Protein AF-A0A959QCX8-F1 (afdb_monomer_lite)

pLDDT: mean 92.65, std 5.76, range [51.69, 98.19]

Radius of gyration: 15.03 Å; chains: 1; bounding box: 39×32×36 Å

Sequence (136 aa):
MTSLATTAIELLLEAPFYAHLLGGLCRTFSAEKTKTMALAAGEGYFQLYLNPDFWEQGGEERKARLKHNLLHLVFRHPVEAGSFADRFLYDLAADLVVNQFLSEKERWPGAVTVEQFAGLGLQRGGSTHSYYEQLA

Secondary structure (DSSP, 8-state):
---HHHHH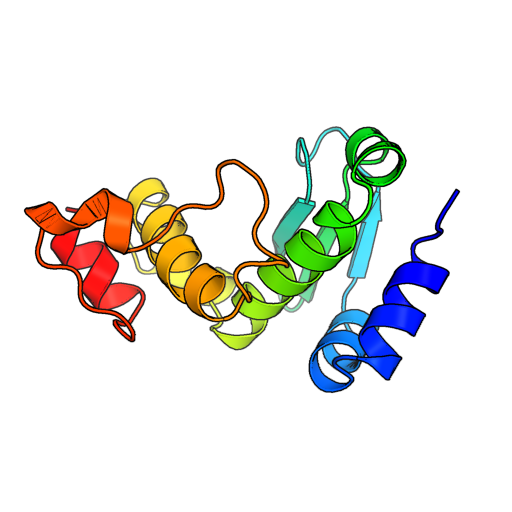HHHHHH-HHHHHHHHTSEEEE-TTT-SSEEEEE-SS-EEEEE-HHHHHH-TTHHHHHHHHHHHHHHTTHHHHGGG-S-HHHHHHHHHHHHHTTS-TTTPPTT---GGGGGGGTPPTT--HHHHHHHH-

Structure (mmCIF, N/CA/C/O backbone):
data_AF-A0A959QCX8-F1
#
_entry.id   AF-A0A959QCX8-F1
#
loop_
_atom_site.group_PDB
_atom_site.id
_atom_site.type_symbol
_atom_site.label_atom_id
_atom_site.label_alt_id
_atom_site.label_comp_id
_atom_site.label_asym_id
_atom_site.label_entity_id
_atom_site.label_seq_id
_atom_site.pdbx_PDB_ins_code
_atom_site.Cartn_x
_atom_site.Cartn_y
_atom_site.Cartn_z
_atom_site.occupancy
_atom_site.B_iso_or_equiv
_atom_site.auth_seq_id
_atom_site.auth_comp_id
_atom_site.auth_asym_id
_atom_site.auth_atom_id
_atom_site.pdbx_PDB_model_num
ATOM 1 N N . MET A 1 1 ? 18.185 8.056 -14.177 1.00 51.69 1 MET A N 1
ATOM 2 C CA . MET A 1 1 ? 16.875 7.389 -14.018 1.00 51.69 1 MET A CA 1
ATOM 3 C C . MET A 1 1 ? 17.070 6.176 -13.123 1.00 51.69 1 MET A C 1
ATOM 5 O O . MET A 1 1 ? 17.869 5.318 -13.476 1.00 51.69 1 MET A O 1
ATOM 9 N N . THR A 1 2 ? 16.409 6.121 -11.965 1.00 62.44 2 THR A N 1
ATOM 10 C CA . THR A 1 2 ? 16.444 4.944 -11.079 1.00 62.44 2 THR A CA 1
ATOM 11 C C . THR A 1 2 ? 15.541 3.859 -11.662 1.00 62.44 2 THR A C 1
ATOM 13 O O . THR A 1 2 ? 14.349 4.082 -11.876 1.00 62.44 2 THR A O 1
ATOM 16 N N . SER A 1 3 ? 16.121 2.706 -11.989 1.00 83.94 3 SER A N 1
ATOM 17 C CA . SER A 1 3 ? 15.383 1.579 -12.567 1.00 83.94 3 SER A CA 1
ATOM 18 C C . SER A 1 3 ? 14.601 0.818 -11.490 1.00 83.94 3 SER A C 1
ATOM 20 O O . SER A 1 3 ? 14.946 0.882 -10.311 1.00 83.94 3 SER A O 1
ATOM 22 N N . LEU A 1 4 ? 13.600 0.024 -11.891 1.00 86.38 4 LEU A N 1
ATOM 23 C CA . LEU A 1 4 ? 12.923 -0.910 -10.978 1.00 86.38 4 LEU A CA 1
ATOM 24 C C . LEU A 1 4 ? 13.904 -1.857 -10.274 1.00 86.38 4 LEU A C 1
ATOM 26 O O . LEU A 1 4 ? 13.730 -2.153 -9.095 1.00 86.38 4 LEU A O 1
ATOM 30 N N . ALA A 1 5 ? 14.955 -2.293 -10.971 1.00 87.75 5 ALA A N 1
ATOM 31 C CA . ALA A 1 5 ? 15.994 -3.133 -10.386 1.00 87.75 5 ALA A CA 1
ATOM 32 C C . ALA A 1 5 ? 16.766 -2.395 -9.282 1.00 87.75 5 ALA A C 1
ATOM 34 O O . ALA A 1 5 ? 16.995 -2.959 -8.218 1.00 87.75 5 ALA A O 1
ATOM 35 N N . THR A 1 6 ? 17.111 -1.124 -9.500 1.00 89.75 6 THR A N 1
ATOM 36 C CA . THR A 1 6 ? 17.809 -0.299 -8.504 1.00 89.75 6 THR A CA 1
ATOM 37 C C . THR A 1 6 ? 16.952 -0.106 -7.254 1.00 89.75 6 THR A C 1
ATOM 39 O O . THR A 1 6 ? 17.418 -0.396 -6.158 1.00 89.75 6 THR A O 1
ATOM 42 N N . THR A 1 7 ? 15.675 0.260 -7.410 1.00 89.81 7 THR A N 1
ATOM 43 C CA . THR A 1 7 ? 14.745 0.399 -6.275 1.00 89.81 7 THR A CA 1
ATOM 44 C C . THR A 1 7 ? 14.530 -0.925 -5.536 1.00 89.81 7 THR A C 1
ATOM 46 O O . THR A 1 7 ? 14.429 -0.941 -4.312 1.00 89.81 7 THR A O 1
ATOM 49 N N . ALA A 1 8 ? 14.489 -2.057 -6.248 1.00 90.31 8 ALA A N 1
ATOM 50 C CA . ALA A 1 8 ? 14.395 -3.372 -5.618 1.00 90.31 8 ALA A CA 1
ATOM 51 C C . ALA A 1 8 ? 15.655 -3.724 -4.808 1.00 90.31 8 ALA A C 1
ATOM 53 O O . ALA A 1 8 ? 15.537 -4.318 -3.739 1.00 90.31 8 ALA A O 1
ATOM 54 N N . ILE A 1 9 ? 16.844 -3.342 -5.286 1.00 92.06 9 ILE A N 1
ATOM 55 C CA . ILE A 1 9 ? 18.110 -3.521 -4.559 1.00 92.06 9 ILE A CA 1
ATOM 56 C C . ILE A 1 9 ? 18.152 -2.624 -3.317 1.00 92.06 9 ILE A C 1
ATOM 58 O O . ILE A 1 9 ? 18.504 -3.100 -2.244 1.00 92.06 9 ILE A O 1
ATOM 62 N N . GLU A 1 10 ? 17.752 -1.358 -3.426 1.00 92.00 10 GLU A N 1
ATOM 63 C CA . GLU A 1 10 ? 17.642 -0.452 -2.273 1.00 92.00 10 GLU A CA 1
ATOM 64 C C . GLU A 1 10 ? 16.699 -1.028 -1.210 1.00 92.00 10 GLU A C 1
ATOM 66 O O . GLU A 1 10 ? 17.061 -1.132 -0.039 1.00 92.00 10 GLU A O 1
ATOM 71 N N . LEU A 1 11 ? 15.520 -1.500 -1.632 1.00 91.62 11 LEU A N 1
ATOM 72 C CA . LEU A 1 11 ? 14.563 -2.150 -0.742 1.00 91.62 11 LEU A CA 1
ATOM 73 C C . LEU A 1 11 ? 15.133 -3.435 -0.124 1.00 91.62 11 LEU A C 1
ATOM 75 O O . LEU A 1 11 ? 14.835 -3.734 1.026 1.00 91.62 11 LEU A O 1
ATOM 79 N N . LEU A 1 12 ? 15.956 -4.193 -0.854 1.00 93.50 12 LEU A N 1
ATOM 80 C CA . LEU A 1 12 ? 16.616 -5.393 -0.332 1.00 93.50 12 LEU A CA 1
ATOM 81 C C . LEU A 1 12 ? 17.609 -5.058 0.782 1.00 93.50 12 LEU A C 1
ATOM 83 O O . LEU A 1 12 ? 17.674 -5.789 1.768 1.00 93.50 12 LEU A O 1
ATOM 87 N N . LEU A 1 13 ? 18.361 -3.969 0.633 1.00 93.81 13 LEU A N 1
ATOM 88 C CA . LEU A 1 13 ? 19.344 -3.531 1.623 1.00 93.81 13 LEU A CA 1
ATOM 89 C C . LEU A 1 13 ? 18.681 -2.952 2.877 1.00 93.81 13 LEU A C 1
ATOM 91 O O . LEU A 1 13 ? 19.130 -3.221 3.987 1.00 93.81 13 LEU A O 1
ATOM 95 N N . GLU A 1 14 ? 17.614 -2.171 2.709 1.00 91.69 14 GLU A N 1
ATOM 96 C CA . GLU A 1 14 ? 16.945 -1.479 3.817 1.00 91.69 14 GLU A CA 1
ATOM 97 C C . GLU A 1 14 ? 15.883 -2.343 4.508 1.00 91.69 14 GLU A C 1
ATOM 99 O O . GLU A 1 14 ? 15.679 -2.249 5.718 1.00 91.69 14 GLU A O 1
ATOM 104 N N . ALA A 1 15 ? 15.167 -3.165 3.741 1.00 90.56 15 ALA A N 1
ATOM 105 C CA . ALA A 1 15 ? 13.964 -3.850 4.189 1.00 90.56 15 ALA A CA 1
ATOM 106 C C . ALA A 1 15 ? 13.795 -5.218 3.477 1.00 90.56 15 ALA A C 1
ATOM 108 O O . ALA A 1 15 ? 12.828 -5.435 2.732 1.00 90.56 15 ALA A O 1
ATOM 109 N N . PRO A 1 16 ? 14.716 -6.176 3.717 1.00 94.19 16 PRO A N 1
ATOM 110 C CA . PRO A 1 16 ? 14.875 -7.403 2.924 1.00 94.19 16 PRO A CA 1
ATOM 111 C C . PRO A 1 16 ? 13.619 -8.275 2.846 1.00 94.19 16 PRO A C 1
ATOM 113 O O . PRO A 1 16 ? 13.374 -8.913 1.824 1.00 94.19 16 PRO A O 1
ATOM 116 N N . PHE A 1 17 ? 12.790 -8.271 3.893 1.00 94.88 17 PHE A N 1
ATOM 117 C CA . PHE A 1 17 ? 11.500 -8.963 3.897 1.00 94.88 17 PHE A CA 1
ATOM 118 C C . PHE A 1 17 ? 10.585 -8.500 2.750 1.00 94.88 17 PHE A C 1
ATOM 120 O O . PHE A 1 17 ? 10.028 -9.323 2.024 1.00 94.88 17 PHE A O 1
ATOM 127 N N . TYR A 1 18 ? 10.469 -7.188 2.528 1.00 94.62 18 TYR A N 1
ATOM 128 C CA . TYR A 1 18 ? 9.619 -6.650 1.465 1.00 94.62 18 TYR A CA 1
ATOM 129 C C . TYR A 1 18 ? 10.231 -6.883 0.084 1.00 94.62 18 TYR A C 1
ATOM 131 O O . TYR A 1 18 ? 9.512 -7.189 -0.864 1.00 94.62 18 TYR A O 1
ATOM 139 N N . ALA A 1 19 ? 11.557 -6.817 -0.041 1.00 93.50 19 ALA A N 1
ATOM 140 C CA . ALA A 1 19 ? 12.225 -7.167 -1.291 1.00 93.50 19 ALA A CA 1
ATOM 141 C C . ALA A 1 19 ? 12.038 -8.647 -1.661 1.00 93.50 19 ALA A C 1
ATOM 143 O O . ALA A 1 19 ? 11.848 -8.967 -2.835 1.00 93.50 19 ALA A O 1
ATOM 144 N N . HIS A 1 20 ? 12.028 -9.545 -0.672 1.00 93.50 20 HIS A N 1
ATOM 145 C CA . HIS A 1 20 ? 11.711 -10.954 -0.890 1.00 93.50 20 HIS A CA 1
ATOM 146 C C . HIS A 1 20 ? 10.280 -11.136 -1.420 1.00 93.50 20 HIS A C 1
ATOM 148 O O . HIS A 1 20 ? 10.092 -11.809 -2.434 1.00 93.50 20 HIS A O 1
ATOM 154 N N . LEU A 1 21 ? 9.290 -10.468 -0.812 1.00 93.50 21 LEU A N 1
ATOM 155 C CA . LEU A 1 21 ? 7.909 -10.458 -1.316 1.00 93.50 21 LEU A CA 1
ATOM 156 C C . LEU A 1 21 ? 7.827 -9.919 -2.749 1.00 93.50 21 LEU A C 1
ATOM 158 O O . LEU A 1 21 ? 7.179 -10.518 -3.604 1.00 93.50 21 LEU A O 1
ATOM 162 N N . LEU A 1 22 ? 8.531 -8.820 -3.033 1.00 94.56 22 LEU A N 1
ATOM 163 C CA . LEU A 1 22 ? 8.606 -8.230 -4.368 1.00 94.56 22 LEU A CA 1
ATOM 164 C C . LEU A 1 22 ? 9.168 -9.204 -5.412 1.00 94.56 22 LEU A C 1
ATOM 166 O O . LEU A 1 22 ? 8.718 -9.201 -6.559 1.00 94.56 22 LEU A O 1
ATOM 170 N N . GLY A 1 23 ? 10.138 -10.037 -5.028 1.00 92.12 23 GLY A N 1
ATOM 171 C CA . GLY A 1 23 ? 10.723 -11.064 -5.889 1.00 92.12 23 GLY A CA 1
ATOM 172 C C . GLY A 1 23 ? 9.711 -12.109 -6.365 1.00 92.12 23 GLY A C 1
ATOM 173 O O . GLY A 1 23 ? 9.813 -12.568 -7.501 1.00 92.12 23 GLY A O 1
ATOM 174 N N . GLY A 1 24 ? 8.715 -12.431 -5.535 1.00 89.94 24 GLY A N 1
ATOM 175 C CA . GLY A 1 24 ? 7.652 -13.393 -5.844 1.00 89.94 24 GLY A CA 1
ATOM 176 C C . GLY A 1 24 ? 6.454 -12.823 -6.611 1.00 89.94 24 GLY A C 1
ATOM 177 O O . GLY A 1 24 ? 5.548 -13.578 -6.952 1.00 89.94 24 GLY A O 1
ATOM 178 N N . LEU A 1 25 ? 6.419 -11.513 -6.883 1.00 92.88 25 LEU A N 1
ATOM 179 C CA . LEU A 1 25 ? 5.273 -10.852 -7.513 1.00 92.88 25 LEU A CA 1
ATOM 180 C C . LEU A 1 25 ? 5.439 -10.662 -9.020 1.00 92.88 25 LEU A C 1
ATOM 182 O O . LEU A 1 25 ? 6.461 -10.153 -9.506 1.00 92.88 25 LEU A O 1
ATOM 186 N N . CYS A 1 26 ? 4.364 -10.964 -9.751 1.00 91.81 26 CYS A N 1
ATOM 187 C CA . CYS A 1 26 ? 4.195 -10.524 -11.129 1.00 91.81 26 CYS A CA 1
ATOM 188 C C . CYS A 1 26 ? 4.085 -8.995 -11.165 1.00 91.81 26 CYS A C 1
ATOM 190 O O . CYS A 1 26 ? 3.384 -8.384 -10.354 1.00 91.81 26 CYS A O 1
ATOM 192 N N . ARG A 1 27 ? 4.818 -8.370 -12.091 1.00 93.38 27 ARG A N 1
ATOM 193 C CA . ARG A 1 27 ? 4.933 -6.912 -12.215 1.00 93.38 27 ARG A CA 1
ATOM 194 C C . ARG A 1 27 ? 4.796 -6.509 -13.670 1.00 93.38 27 ARG A C 1
ATOM 196 O O . ARG A 1 27 ? 5.447 -7.091 -14.533 1.00 93.38 27 ARG A O 1
ATOM 203 N N . THR A 1 28 ? 3.976 -5.500 -13.931 1.00 94.81 28 THR A N 1
ATOM 204 C CA . THR A 1 28 ? 3.715 -5.021 -15.290 1.00 94.81 28 THR A CA 1
ATOM 205 C C . THR A 1 28 ? 3.573 -3.513 -15.278 1.00 94.81 28 THR A C 1
ATOM 207 O O . THR A 1 28 ? 2.831 -2.956 -14.468 1.00 94.81 28 THR A O 1
ATOM 210 N N . PHE A 1 29 ? 4.276 -2.853 -16.195 1.00 95.19 29 PHE A N 1
ATOM 211 C CA . PHE A 1 29 ? 4.070 -1.435 -16.442 1.00 95.19 29 PHE A CA 1
ATOM 212 C C . PHE A 1 29 ? 2.799 -1.235 -17.266 1.00 95.19 29 PHE A C 1
ATOM 214 O O . PHE A 1 29 ? 2.645 -1.859 -18.313 1.00 95.19 29 PHE A O 1
ATOM 221 N N . SER A 1 30 ? 1.875 -0.405 -16.784 1.00 95.25 30 SER A N 1
ATOM 222 C CA . SER A 1 30 ? 0.613 -0.128 -17.471 1.00 95.25 30 SER A CA 1
ATOM 223 C C . SER A 1 30 ? -0.002 1.188 -17.001 1.00 95.25 30 SER A C 1
ATOM 225 O O . SER A 1 30 ? -0.494 1.278 -15.875 1.00 95.25 30 SER A O 1
ATOM 227 N N . ALA A 1 31 ? -0.044 2.186 -17.886 1.00 94.44 31 ALA A N 1
ATOM 228 C CA . ALA A 1 31 ? -0.692 3.470 -17.610 1.00 94.44 31 ALA A CA 1
ATOM 229 C C . ALA A 1 31 ? -2.227 3.363 -17.511 1.00 94.44 31 ALA A C 1
ATOM 231 O O . ALA A 1 31 ? -2.865 4.158 -16.829 1.00 94.44 31 ALA A O 1
ATOM 232 N N . GLU A 1 32 ? -2.825 2.347 -18.139 1.00 94.81 32 GLU A N 1
ATOM 233 C CA . GLU A 1 32 ? -4.282 2.156 -18.176 1.00 94.81 32 GLU A CA 1
ATOM 234 C C . GLU A 1 32 ? -4.865 1.603 -16.869 1.00 94.81 32 GLU A C 1
ATOM 236 O O . GLU A 1 32 ? -6.050 1.768 -16.592 1.00 94.81 32 GLU A O 1
ATOM 241 N N . LYS A 1 33 ? -4.053 0.904 -16.065 1.00 94.00 33 LYS A N 1
ATOM 242 C CA . LYS A 1 33 ? -4.538 0.161 -14.887 1.00 94.00 33 LYS A CA 1
ATOM 243 C C . LYS A 1 33 ? -4.517 0.988 -13.611 1.00 94.00 33 LYS A C 1
ATOM 245 O O . LYS A 1 33 ? -5.278 0.711 -12.693 1.00 94.00 33 LYS A O 1
ATOM 250 N N . THR A 1 34 ? -3.630 1.973 -13.533 1.00 94.25 34 THR A N 1
ATOM 251 C CA . THR A 1 34 ? -3.479 2.843 -12.368 1.00 94.25 34 THR A CA 1
ATOM 252 C C . THR A 1 34 ? -2.788 4.137 -12.771 1.00 94.25 34 THR A C 1
ATOM 254 O O . THR A 1 34 ? -2.008 4.168 -13.724 1.00 94.25 34 THR A O 1
ATOM 257 N N . LYS A 1 35 ? -3.045 5.209 -12.018 1.00 93.75 35 LYS A N 1
ATOM 258 C CA . LYS A 1 35 ? -2.317 6.479 -12.146 1.00 93.75 35 LYS A CA 1
ATOM 259 C C . LYS A 1 35 ? -0.971 6.458 -11.413 1.00 93.75 35 LYS A C 1
ATOM 261 O O . LYS A 1 35 ? -0.139 7.315 -11.674 1.00 93.75 35 LYS A O 1
ATOM 266 N N . THR A 1 36 ? -0.762 5.510 -10.494 1.00 93.75 36 THR A N 1
ATOM 267 C CA . THR A 1 36 ? 0.459 5.413 -9.677 1.00 93.75 36 THR A CA 1
ATOM 268 C C . THR A 1 36 ? 0.956 3.968 -9.588 1.00 93.75 36 THR A C 1
ATOM 270 O O . THR A 1 36 ? 1.681 3.503 -10.462 1.00 93.75 36 THR A O 1
ATOM 273 N N . MET A 1 37 ? 0.553 3.227 -8.561 1.00 94.69 37 MET A N 1
ATOM 274 C CA . MET A 1 37 ? 0.788 1.796 -8.403 1.00 94.69 37 MET A CA 1
ATOM 275 C C . MET A 1 37 ? -0.494 1.159 -7.882 1.00 94.69 37 MET A C 1
ATOM 277 O O . MET A 1 37 ? -1.243 1.806 -7.152 1.00 94.69 37 MET A O 1
ATOM 281 N N . ALA A 1 38 ? -0.772 -0.079 -8.270 1.00 93.75 38 ALA A N 1
ATOM 282 C CA . ALA A 1 38 ? -1.932 -0.801 -7.769 1.00 93.75 38 ALA A CA 1
ATOM 283 C C . ALA A 1 38 ? -1.651 -2.294 -7.698 1.00 93.75 38 ALA A C 1
ATOM 285 O O . ALA A 1 38 ? -1.040 -2.869 -8.602 1.00 93.75 38 ALA A O 1
ATOM 286 N N . LEU A 1 39 ? -2.155 -2.919 -6.644 1.00 93.94 39 LEU A N 1
ATOM 287 C CA . LEU A 1 39 ? -2.115 -4.354 -6.458 1.00 93.94 39 LEU A CA 1
ATOM 288 C C . LEU A 1 39 ? -3.467 -4.961 -6.834 1.00 93.94 39 LEU A C 1
ATOM 290 O O . LEU A 1 39 ? -4.506 -4.553 -6.319 1.00 93.94 39 LEU A O 1
ATOM 294 N N . ALA A 1 40 ? -3.447 -5.957 -7.711 1.00 90.44 40 ALA A N 1
ATOM 295 C CA . ALA A 1 40 ? -4.627 -6.718 -8.092 1.00 90.44 40 ALA A CA 1
ATOM 296 C C . ALA A 1 40 ? -4.476 -8.184 -7.684 1.00 90.44 40 ALA A C 1
ATOM 298 O O . ALA A 1 40 ? -3.401 -8.771 -7.824 1.00 90.44 40 ALA A O 1
ATOM 299 N N . ALA A 1 41 ? -5.571 -8.775 -7.213 1.00 89.38 41 ALA A N 1
ATOM 300 C CA . ALA A 1 41 ? -5.690 -10.212 -7.009 1.00 89.38 41 ALA A CA 1
ATOM 301 C C . ALA A 1 41 ? -6.351 -10.849 -8.239 1.00 89.38 41 ALA A C 1
ATOM 303 O O . ALA A 1 41 ? -7.369 -10.354 -8.721 1.00 89.38 41 ALA A O 1
ATOM 304 N N . GLY A 1 42 ? -5.753 -11.924 -8.748 1.00 82.06 42 GLY A N 1
ATOM 305 C CA . GLY A 1 42 ? -6.344 -12.818 -9.742 1.00 82.06 42 GLY A CA 1
ATOM 306 C C . GLY A 1 42 ? -6.571 -14.212 -9.158 1.00 82.06 42 GLY A C 1
ATOM 307 O O . GLY A 1 42 ? -6.416 -14.432 -7.955 1.00 82.06 42 GLY A O 1
ATOM 308 N N . GLU A 1 43 ? -6.907 -15.181 -10.008 1.00 82.88 43 GLU A N 1
ATOM 309 C CA . GLU A 1 43 ? -7.053 -16.579 -9.588 1.00 82.88 43 GLU A CA 1
ATOM 310 C C . GLU A 1 43 ? -5.688 -17.193 -9.247 1.00 82.88 43 GLU A C 1
ATOM 312 O O . GLU A 1 43 ? -4.939 -17.629 -10.117 1.00 82.88 43 GLU A O 1
ATOM 317 N N . GLY A 1 44 ? -5.347 -17.207 -7.957 1.00 84.75 44 GLY A N 1
ATOM 318 C CA . GLY A 1 44 ? -4.126 -17.841 -7.446 1.00 84.75 44 GLY A CA 1
ATOM 319 C C . GLY A 1 44 ? -2.843 -17.021 -7.611 1.00 84.75 44 GLY A C 1
ATOM 320 O O . GLY A 1 44 ? -1.767 -17.520 -7.287 1.00 84.75 44 GLY A O 1
ATOM 321 N N . TYR A 1 45 ? -2.928 -15.772 -8.073 1.00 89.12 45 TYR A N 1
ATOM 322 C CA . TYR A 1 45 ? -1.771 -14.886 -8.212 1.00 89.12 45 TYR A CA 1
ATOM 323 C C . TYR A 1 45 ? 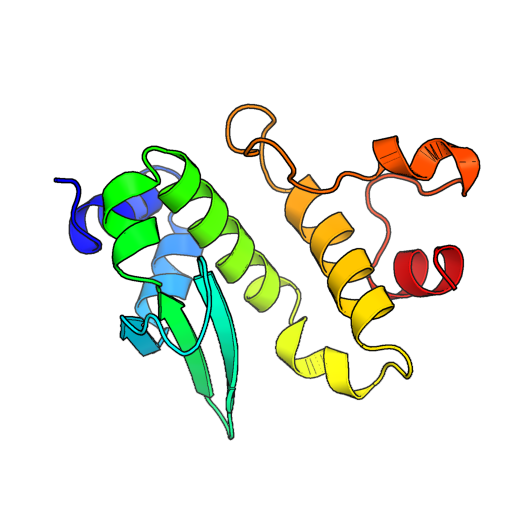-2.093 -13.440 -7.830 1.00 89.12 45 TYR A C 1
ATOM 325 O O . TYR A 1 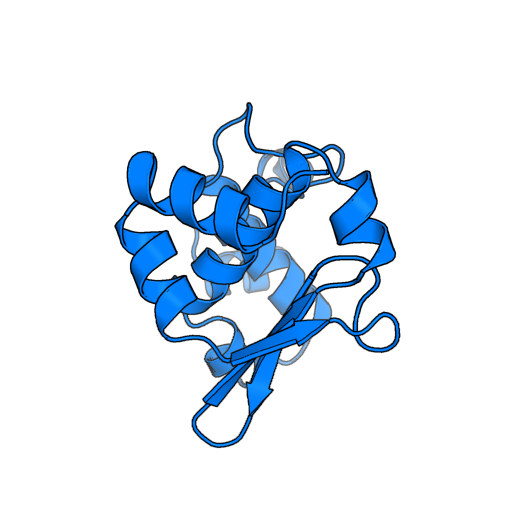45 ? -3.246 -13.005 -7.835 1.00 89.12 45 TYR A O 1
ATOM 333 N N . PHE A 1 46 ? -1.038 -12.678 -7.546 1.00 93.44 46 PHE A N 1
ATOM 334 C CA . PHE A 1 46 ? -1.102 -11.233 -7.361 1.00 93.44 46 PHE A CA 1
ATOM 335 C C . PHE A 1 46 ? -0.289 -10.532 -8.444 1.00 93.44 46 PHE A C 1
ATOM 337 O O . PHE A 1 46 ? 0.812 -10.961 -8.795 1.00 93.44 46 PHE A O 1
ATOM 344 N N . GLN A 1 47 ? -0.834 -9.434 -8.956 1.00 94.75 47 GLN A N 1
ATOM 345 C CA . GLN A 1 47 ? -0.225 -8.615 -9.991 1.00 94.75 47 GLN A CA 1
ATOM 346 C C . GLN A 1 47 ? -0.029 -7.198 -9.463 1.00 94.75 47 GLN A C 1
ATOM 348 O O . GLN A 1 47 ? -0.989 -6.533 -9.077 1.00 94.75 47 GLN A O 1
ATOM 353 N N . LEU A 1 48 ? 1.211 -6.718 -9.500 1.00 96.19 48 LEU A N 1
ATOM 354 C CA . LEU A 1 48 ? 1.527 -5.321 -9.250 1.00 96.19 48 LEU A CA 1
ATOM 355 C C . LEU A 1 48 ? 1.555 -4.564 -10.582 1.00 96.19 48 LEU A C 1
ATOM 357 O O . LEU A 1 48 ? 2.354 -4.871 -11.474 1.00 96.19 48 LEU A O 1
ATOM 361 N N . TYR A 1 49 ? 0.681 -3.575 -10.719 1.00 96.44 49 TYR A N 1
ATOM 362 C CA . TYR A 1 49 ? 0.686 -2.637 -11.832 1.00 96.44 49 TYR A CA 1
ATOM 363 C C . TYR A 1 49 ? 1.465 -1.385 -11.450 1.00 96.44 49 TYR A C 1
ATOM 365 O O . TYR A 1 49 ? 1.212 -0.781 -10.408 1.00 96.44 49 TYR A O 1
ATOM 373 N N . LEU A 1 50 ? 2.401 -0.998 -12.311 1.00 95.81 50 LEU A N 1
ATOM 374 C CA . LEU A 1 50 ? 3.225 0.196 -12.158 1.00 95.81 50 LEU A CA 1
ATOM 375 C C . LEU A 1 50 ? 2.871 1.171 -13.281 1.00 95.81 50 LEU A C 1
ATOM 377 O O . LEU A 1 50 ? 2.984 0.829 -14.457 1.00 95.81 50 LEU A O 1
ATOM 381 N N . ASN A 1 51 ? 2.443 2.384 -12.954 1.00 96.12 51 ASN A N 1
ATOM 382 C CA . ASN A 1 51 ? 2.278 3.414 -13.970 1.00 96.12 51 ASN A CA 1
ATOM 383 C C . ASN A 1 51 ? 3.676 3.906 -14.409 1.00 96.12 51 ASN A C 1
ATOM 385 O O . ASN A 1 51 ? 4.472 4.267 -13.539 1.00 96.12 51 ASN A O 1
ATOM 389 N N . PRO A 1 52 ? 4.006 3.896 -15.715 1.00 94.50 52 PRO A N 1
ATOM 390 C CA . PRO A 1 52 ? 5.332 4.281 -16.196 1.00 94.50 52 PRO A CA 1
ATOM 391 C C . PRO A 1 52 ? 5.653 5.757 -15.928 1.00 94.50 52 PRO A C 1
ATOM 393 O O . PRO A 1 52 ? 6.742 6.044 -15.440 1.00 94.50 52 PRO A O 1
ATOM 396 N N . ASP A 1 53 ? 4.701 6.671 -16.135 1.00 93.38 53 ASP A N 1
ATOM 397 C CA . ASP A 1 53 ? 4.904 8.111 -15.922 1.00 93.38 53 ASP A CA 1
ATOM 398 C C . ASP A 1 53 ? 5.188 8.409 -14.446 1.00 93.38 53 ASP A C 1
ATOM 400 O O . ASP A 1 53 ? 6.150 9.096 -14.095 1.00 93.38 53 ASP A O 1
ATOM 404 N N . PHE A 1 54 ? 4.390 7.812 -13.557 1.00 93.06 54 PHE A N 1
ATOM 405 C CA . PHE A 1 54 ? 4.624 7.890 -12.121 1.00 93.06 54 PHE A CA 1
ATOM 406 C C . PHE A 1 54 ? 5.961 7.251 -11.733 1.00 93.06 54 PHE A C 1
ATOM 408 O O . PHE A 1 54 ? 6.695 7.794 -10.906 1.00 93.06 54 PHE A O 1
ATOM 415 N N . TRP A 1 55 ? 6.307 6.108 -12.329 1.00 92.69 55 TRP A N 1
ATOM 416 C CA . TRP A 1 55 ? 7.575 5.445 -12.052 1.00 92.69 55 TRP A CA 1
ATOM 417 C C . TRP A 1 55 ? 8.770 6.274 -12.512 1.00 92.69 55 TRP A C 1
ATOM 419 O O . TRP A 1 55 ? 9.812 6.222 -11.877 1.00 92.69 55 TRP A O 1
ATOM 429 N N . GLU A 1 56 ? 8.674 7.056 -13.577 1.00 89.81 56 GLU A N 1
ATOM 430 C CA . GLU A 1 56 ? 9.778 7.918 -13.999 1.00 89.81 56 GLU A CA 1
ATOM 431 C C . GLU A 1 56 ? 9.935 9.138 -13.086 1.00 89.81 56 GLU A C 1
ATOM 433 O O . GLU A 1 56 ? 11.062 9.505 -12.729 1.00 89.81 56 GLU A O 1
ATOM 438 N N . GLN A 1 57 ? 8.817 9.718 -12.648 1.00 87.69 57 GLN A N 1
ATOM 439 C CA . GLN A 1 57 ? 8.776 11.006 -11.950 1.00 87.69 57 GLN A CA 1
ATOM 440 C C . GLN A 1 57 ? 8.808 10.888 -10.420 1.00 87.69 57 GLN A C 1
ATOM 442 O O . GLN A 1 57 ? 9.279 11.795 -9.740 1.00 87.69 57 GLN A O 1
ATOM 447 N N . GLY A 1 58 ? 8.376 9.765 -9.847 1.00 78.75 58 GLY A N 1
ATOM 448 C CA . GLY A 1 58 ? 8.000 9.673 -8.432 1.00 78.75 58 GLY A CA 1
ATOM 449 C C . GLY A 1 58 ? 9.134 9.652 -7.399 1.00 78.75 58 GLY A C 1
ATOM 450 O O . GLY A 1 58 ? 8.893 9.196 -6.296 1.00 78.75 58 GLY A O 1
ATOM 451 N N . GLY A 1 59 ? 10.369 10.053 -7.735 1.00 85.25 59 GLY A N 1
ATOM 452 C CA . GLY A 1 59 ? 11.532 10.098 -6.815 1.00 85.25 59 GLY A CA 1
ATOM 453 C C . GLY A 1 59 ? 11.572 9.024 -5.707 1.00 85.25 59 GLY A C 1
ATOM 454 O O . GLY A 1 59 ? 11.439 7.835 -5.996 1.00 85.25 59 GLY A O 1
ATOM 455 N N . GLU A 1 60 ? 11.709 9.470 -4.454 1.00 82.88 60 GLU A N 1
ATOM 456 C CA . GLU A 1 60 ? 11.635 8.642 -3.233 1.00 82.88 60 GLU A CA 1
ATOM 457 C C . GLU A 1 60 ? 10.235 8.056 -2.973 1.00 82.88 60 GLU A C 1
ATOM 459 O O . GLU A 1 60 ? 10.099 6.954 -2.434 1.00 82.88 60 GLU A O 1
ATOM 464 N N . GLU A 1 61 ? 9.177 8.753 -3.404 1.00 89.31 61 GLU A N 1
ATOM 465 C CA . GLU A 1 61 ? 7.786 8.310 -3.247 1.00 89.31 61 GLU A CA 1
ATOM 466 C C . GLU A 1 61 ? 7.542 6.953 -3.930 1.00 89.31 61 GLU A C 1
ATOM 468 O O . GLU A 1 61 ? 6.743 6.155 -3.441 1.00 89.31 61 GLU A O 1
ATOM 473 N N . ARG A 1 62 ? 8.280 6.622 -4.999 1.00 90.94 62 ARG A N 1
ATOM 474 C CA . ARG A 1 62 ? 8.237 5.291 -5.632 1.00 90.94 62 ARG A CA 1
ATOM 475 C C . ARG A 1 62 ? 8.506 4.169 -4.639 1.00 90.94 62 ARG A C 1
ATOM 477 O O . ARG A 1 62 ? 7.735 3.214 -4.579 1.00 90.94 62 ARG A O 1
ATOM 484 N N . LYS A 1 63 ? 9.602 4.270 -3.880 1.00 91.12 63 LYS A N 1
ATOM 485 C CA . LYS A 1 63 ? 10.026 3.233 -2.931 1.00 91.12 63 LYS A CA 1
ATOM 486 C C . LYS A 1 63 ? 9.004 3.104 -1.804 1.00 91.12 63 LYS A C 1
ATOM 488 O O . LYS A 1 63 ? 8.608 1.992 -1.455 1.00 91.12 63 LYS A O 1
ATOM 493 N N . ALA A 1 64 ? 8.507 4.235 -1.307 1.00 92.25 64 ALA A N 1
ATOM 494 C CA . ALA A 1 64 ? 7.471 4.269 -0.282 1.00 92.25 64 ALA A CA 1
ATOM 495 C C . ALA A 1 64 ? 6.144 3.653 -0.752 1.00 92.25 64 ALA A C 1
ATOM 497 O O . ALA A 1 64 ? 5.591 2.793 -0.066 1.00 92.25 64 ALA A O 1
ATOM 498 N N . ARG A 1 65 ? 5.650 4.023 -1.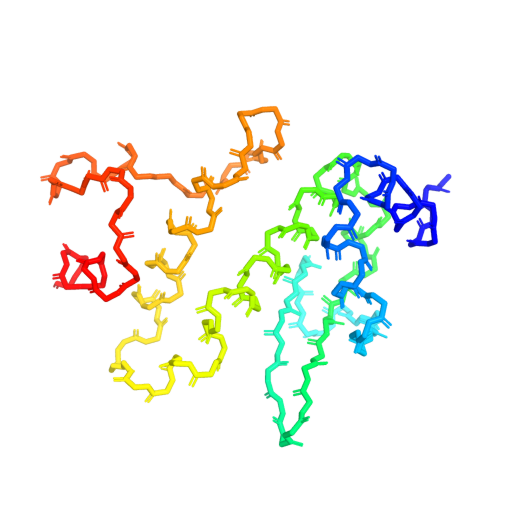942 1.00 93.94 65 ARG A N 1
ATOM 499 C CA . ARG A 1 65 ? 4.426 3.442 -2.517 1.00 93.94 65 ARG A CA 1
ATOM 500 C C . ARG A 1 65 ? 4.581 1.967 -2.856 1.00 93.94 65 ARG A C 1
ATOM 502 O O . ARG A 1 65 ? 3.616 1.211 -2.731 1.00 93.94 65 ARG A O 1
ATOM 509 N N . LEU A 1 66 ? 5.780 1.538 -3.240 1.00 94.88 66 LEU A N 1
ATOM 510 C CA . LEU A 1 66 ? 6.076 0.127 -3.444 1.00 94.88 66 LEU A CA 1
ATOM 511 C C . LEU A 1 66 ? 5.964 -0.643 -2.124 1.00 94.88 66 LEU A C 1
ATOM 513 O O . LEU A 1 66 ? 5.226 -1.622 -2.057 1.00 94.88 66 LEU A O 1
ATOM 517 N N . LYS A 1 67 ? 6.616 -0.164 -1.056 1.00 95.19 67 LYS A N 1
ATOM 518 C CA . LYS A 1 67 ? 6.500 -0.742 0.292 1.00 95.19 67 LYS A CA 1
ATOM 519 C C . LYS A 1 67 ? 5.048 -0.766 0.782 1.00 95.19 67 LYS A C 1
ATOM 521 O O . LYS A 1 67 ? 4.608 -1.791 1.288 1.00 95.19 67 LYS A O 1
ATOM 526 N N . HIS A 1 68 ? 4.289 0.310 0.573 1.00 96.38 68 HIS A N 1
ATOM 527 C CA . HIS A 1 68 ? 2.853 0.379 0.867 1.00 96.38 68 HIS A CA 1
ATOM 528 C C . HIS A 1 68 ? 2.058 -0.729 0.151 1.00 96.38 68 HIS A C 1
ATOM 530 O O . HIS A 1 68 ? 1.343 -1.487 0.799 1.00 96.38 68 HIS A O 1
ATOM 536 N N . ASN A 1 69 ? 2.241 -0.908 -1.162 1.00 96.62 69 ASN A N 1
ATOM 537 C CA . ASN A 1 69 ? 1.558 -1.975 -1.907 1.00 96.62 69 ASN A CA 1
ATOM 538 C C . ASN A 1 69 ? 1.953 -3.377 -1.409 1.00 96.62 69 ASN A C 1
ATOM 540 O O . ASN A 1 69 ? 1.113 -4.272 -1.340 1.00 96.62 69 ASN A O 1
ATOM 544 N N . LEU A 1 70 ? 3.214 -3.575 -1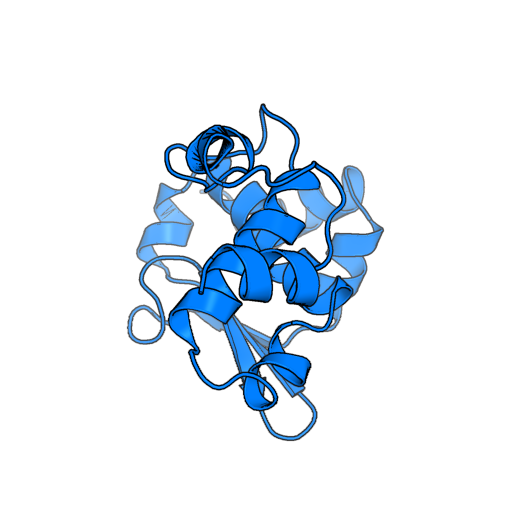.018 1.00 96.81 70 LEU A N 1
ATOM 545 C CA . LEU A 1 70 ? 3.671 -4.834 -0.424 1.00 96.81 70 LEU A CA 1
ATOM 546 C C . LEU A 1 70 ? 3.054 -5.071 0.961 1.00 96.81 70 LEU A C 1
ATOM 548 O O . LEU A 1 70 ? 2.716 -6.206 1.284 1.00 96.81 70 LEU A O 1
ATOM 552 N N . LEU A 1 71 ? 2.844 -4.022 1.760 1.00 97.19 71 LEU A N 1
ATOM 553 C CA . LEU A 1 71 ? 2.144 -4.123 3.041 1.00 97.19 71 LEU A CA 1
ATOM 554 C C . LEU A 1 71 ? 0.698 -4.602 2.859 1.00 97.19 71 LEU A C 1
ATOM 556 O O . LEU A 1 71 ? 0.257 -5.443 3.636 1.00 97.19 71 LEU A O 1
ATOM 560 N N . HIS A 1 72 ? -0.016 -4.189 1.806 1.00 97.50 72 HIS A N 1
ATOM 561 C CA . HIS A 1 72 ? -1.349 -4.750 1.531 1.00 97.50 72 HIS A CA 1
ATOM 562 C C . HIS A 1 72 ? -1.331 -6.274 1.343 1.00 97.50 72 HIS A C 1
ATOM 564 O O . HIS A 1 72 ? -2.283 -6.938 1.750 1.00 97.50 72 HIS A O 1
ATOM 570 N N . LEU A 1 73 ? -0.261 -6.851 0.782 1.00 95.75 73 LEU A N 1
ATOM 571 C CA . LEU A 1 73 ? -0.109 -8.312 0.709 1.00 95.75 73 LEU A CA 1
ATOM 572 C C . LEU A 1 73 ? 0.142 -8.930 2.078 1.00 95.75 73 LEU A C 1
ATOM 574 O O . LEU A 1 73 ? -0.457 -9.955 2.394 1.00 95.75 73 LEU A O 1
ATOM 578 N N . VAL A 1 74 ? 0.996 -8.302 2.891 1.00 96.38 74 VAL A N 1
ATOM 579 C CA . VAL A 1 74 ? 1.296 -8.755 4.259 1.00 96.38 74 VAL A CA 1
ATOM 580 C C . VAL A 1 74 ? 0.017 -8.832 5.092 1.00 96.38 74 VAL A C 1
ATOM 582 O O . VAL A 1 74 ? -0.218 -9.834 5.761 1.00 96.38 74 VAL A O 1
ATOM 585 N N . PHE A 1 75 ? -0.841 -7.816 4.991 1.00 96.81 75 PHE A N 1
ATOM 586 C CA . PHE A 1 75 ? -2.135 -7.771 5.676 1.00 96.81 75 PHE A CA 1
ATOM 587 C C . PHE A 1 75 ? -3.263 -8.486 4.929 1.00 96.81 75 PHE A C 1
ATOM 589 O O . PHE A 1 75 ? -4.404 -8.444 5.370 1.00 96.81 75 PHE A O 1
ATOM 596 N N . ARG A 1 76 ? -2.967 -9.158 3.808 1.00 94.56 76 ARG A N 1
ATOM 597 C CA . ARG A 1 76 ? -3.933 -9.938 3.013 1.00 94.56 76 ARG A CA 1
ATOM 598 C C . ARG A 1 76 ? -5.141 -9.130 2.515 1.00 94.56 76 ARG A C 1
ATOM 600 O O . ARG A 1 76 ? -6.147 -9.718 2.117 1.00 94.56 76 ARG A O 1
ATOM 607 N N . HIS A 1 77 ? -5.022 -7.804 2.438 1.00 96.25 77 HIS A N 1
ATOM 608 C CA . HIS A 1 77 ? -6.123 -6.911 2.075 1.00 96.25 77 HIS A CA 1
ATOM 609 C C . HIS A 1 77 ? -6.804 -7.256 0.735 1.00 96.25 77 HIS A C 1
ATOM 611 O O . HIS A 1 77 ? -8.032 -7.289 0.680 1.00 96.25 77 HIS A O 1
ATOM 617 N N . PRO A 1 78 ? -6.077 -7.600 -0.349 1.00 93.31 78 PRO A N 1
ATOM 618 C CA . PRO A 1 78 ? -6.730 -7.947 -1.613 1.00 93.31 78 PRO A CA 1
ATOM 619 C C . PRO A 1 78 ? -7.612 -9.201 -1.543 1.00 93.31 78 PRO A C 1
ATOM 621 O O . PRO A 1 78 ? -8.510 -9.348 -2.365 1.00 93.31 78 PRO A O 1
ATOM 624 N N . VAL A 1 79 ? -7.346 -10.106 -0.594 1.00 92.00 79 VAL A N 1
ATOM 625 C CA . VAL A 1 79 ? -8.109 -11.351 -0.406 1.00 92.00 79 VAL A CA 1
ATOM 626 C C . VAL A 1 79 ? -9.366 -11.097 0.422 1.00 92.00 79 VAL A C 1
ATOM 628 O O . VAL A 1 79 ? -10.407 -11.691 0.167 1.00 92.00 79 VAL A O 1
ATOM 631 N N . GLU A 1 80 ? -9.274 -10.213 1.412 1.00 92.62 80 GLU A N 1
ATOM 632 C CA . GLU A 1 80 ? -10.362 -9.948 2.356 1.00 92.62 80 GLU A CA 1
ATOM 633 C C . GLU A 1 80 ? -11.371 -8.916 1.846 1.00 92.62 80 GLU A C 1
ATOM 635 O O . GLU A 1 80 ? -12.507 -8.903 2.314 1.00 92.62 80 GLU A O 1
ATOM 640 N N . ALA A 1 81 ? -10.998 -8.093 0.861 1.00 91.75 81 ALA A N 1
ATOM 641 C CA . ALA A 1 81 ? -11.831 -7.002 0.358 1.00 91.75 81 ALA A CA 1
ATOM 642 C C . ALA A 1 81 ? -13.239 -7.430 -0.096 1.00 91.75 81 ALA A C 1
ATOM 644 O O . ALA A 1 81 ? -14.181 -6.653 0.021 1.00 91.75 81 ALA A O 1
ATOM 645 N N . GLY A 1 82 ? -13.399 -8.660 -0.599 1.00 90.75 82 GLY A N 1
ATOM 646 C CA . GLY A 1 82 ? -14.699 -9.191 -1.033 1.00 90.75 82 GLY A CA 1
ATOM 647 C C . GLY A 1 82 ? -15.694 -9.459 0.104 1.00 90.75 82 GLY A C 1
ATOM 648 O O . GLY A 1 82 ? -16.871 -9.677 -0.165 1.00 90.75 82 GLY A O 1
ATOM 649 N N . SER A 1 83 ? -15.242 -9.434 1.359 1.00 92.69 83 SER A N 1
ATOM 650 C CA . SER A 1 83 ? -16.073 -9.668 2.548 1.00 92.69 83 SER A CA 1
ATOM 651 C C . SER A 1 83 ? -16.755 -8.401 3.077 1.00 92.69 83 SER A C 1
ATOM 653 O O . SER A 1 83 ? -17.509 -8.479 4.044 1.00 92.69 83 SER A O 1
ATOM 655 N N . PHE A 1 84 ? -16.483 -7.238 2.479 1.00 95.81 84 PHE A N 1
ATOM 656 C CA . PHE A 1 84 ? -16.969 -5.938 2.937 1.00 95.81 84 PHE A CA 1
ATOM 657 C C . PHE A 1 84 ? -17.920 -5.325 1.908 1.00 95.81 84 PHE A C 1
ATOM 659 O O . PHE A 1 84 ? -17.693 -5.420 0.703 1.00 95.81 84 PHE A O 1
ATOM 666 N N . ALA A 1 85 ? -19.000 -4.708 2.390 1.00 96.25 85 ALA A N 1
ATOM 667 C CA . ALA A 1 85 ? -20.064 -4.189 1.532 1.00 96.25 85 ALA A CA 1
ATOM 668 C C . ALA A 1 85 ? -19.641 -2.921 0.773 1.00 96.25 85 ALA A C 1
ATOM 670 O O . ALA A 1 85 ? -19.912 -2.799 -0.421 1.00 96.25 85 ALA A O 1
ATOM 671 N N . ASP A 1 86 ? -18.970 -1.991 1.456 1.00 97.38 86 ASP A N 1
ATOM 672 C CA . ASP A 1 86 ? -18.479 -0.751 0.865 1.00 97.38 86 ASP A CA 1
ATOM 673 C C . ASP A 1 86 ? -16.992 -0.879 0.525 1.00 97.38 86 ASP A C 1
ATOM 675 O O . ASP A 1 86 ? -16.110 -0.874 1.386 1.00 97.38 86 ASP A O 1
ATOM 679 N N . ARG A 1 87 ? -16.696 -0.985 -0.771 1.00 95.06 87 ARG A N 1
ATOM 680 C CA . ARG A 1 87 ? -15.315 -1.146 -1.223 1.00 95.06 87 ARG A CA 1
ATOM 681 C C . ARG A 1 87 ? -14.448 0.081 -0.924 1.00 95.06 87 ARG A C 1
ATOM 683 O O . ARG A 1 87 ? -13.269 -0.078 -0.623 1.00 95.06 87 ARG A O 1
ATOM 690 N N . PHE A 1 88 ? -15.019 1.280 -0.998 1.00 96.12 88 PHE A N 1
ATOM 691 C CA . PHE A 1 88 ? -14.288 2.520 -0.768 1.00 96.12 88 PHE A CA 1
ATOM 692 C C . PHE A 1 88 ? -13.886 2.655 0.702 1.00 96.12 88 PHE A C 1
ATOM 694 O O . PHE A 1 88 ? -12.723 2.939 0.990 1.00 96.12 88 PHE A O 1
ATOM 701 N N . LEU A 1 89 ? -14.812 2.388 1.630 1.00 97.50 89 LEU A N 1
ATOM 702 C CA . LEU A 1 89 ? -14.501 2.398 3.062 1.00 97.50 89 LEU A CA 1
ATOM 703 C C . LEU A 1 89 ? -13.483 1.315 3.426 1.00 97.50 89 LEU A C 1
ATOM 705 O O . LEU A 1 89 ? -12.611 1.557 4.259 1.00 97.50 89 LEU A O 1
ATOM 709 N N . TYR A 1 90 ? -13.550 0.146 2.782 1.00 97.94 90 TYR A N 1
ATOM 710 C CA . TYR A 1 90 ? -12.562 -0.912 2.986 1.00 97.94 90 TYR A CA 1
ATOM 711 C C . TYR A 1 90 ? -11.163 -0.493 2.536 1.00 97.94 90 TYR A C 1
ATOM 713 O O . TYR A 1 90 ? -10.211 -0.639 3.300 1.00 97.94 90 TYR A O 1
ATOM 721 N N . ASP A 1 91 ? -11.033 0.045 1.323 1.00 96.62 91 ASP A N 1
ATOM 722 C CA . ASP A 1 91 ? -9.739 0.494 0.810 1.00 96.62 91 ASP A CA 1
ATOM 723 C C . ASP A 1 91 ? -9.177 1.638 1.676 1.00 96.62 91 ASP A C 1
ATOM 725 O O . ASP A 1 91 ? -7.997 1.620 2.022 1.00 96.62 91 ASP A O 1
ATOM 729 N N . LEU A 1 92 ? -10.026 2.568 2.135 1.00 97.69 92 LEU A N 1
ATOM 730 C CA 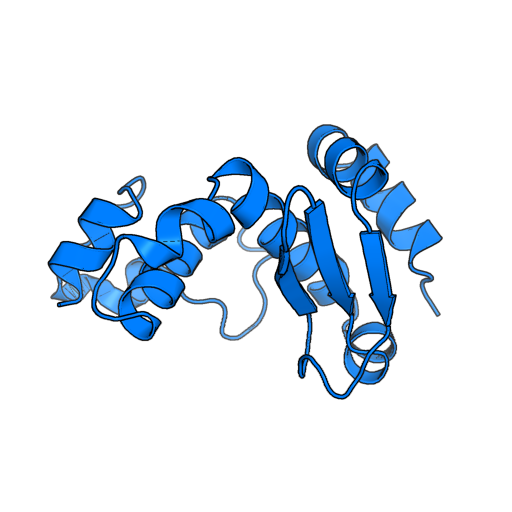. LEU A 1 92 ? -9.626 3.623 3.071 1.00 97.69 92 LEU A CA 1
ATOM 731 C C . LEU A 1 92 ? -9.145 3.053 4.416 1.00 97.69 92 LEU A C 1
ATOM 733 O O . LEU A 1 92 ? -8.086 3.441 4.910 1.00 97.69 92 LEU A O 1
ATOM 737 N N . ALA A 1 93 ? -9.889 2.117 5.008 1.00 98.19 93 ALA A N 1
ATOM 738 C CA . ALA A 1 93 ? -9.505 1.450 6.249 1.00 98.19 93 ALA A CA 1
ATOM 739 C C . ALA A 1 93 ? -8.181 0.680 6.101 1.00 98.19 93 ALA A C 1
ATOM 741 O O . ALA A 1 93 ? -7.318 0.744 6.979 1.00 98.19 93 ALA A O 1
ATOM 742 N N . ALA A 1 94 ? -7.999 -0.015 4.977 1.00 98.12 94 ALA A N 1
ATOM 743 C CA . ALA A 1 94 ? -6.782 -0.747 4.654 1.00 98.12 94 ALA A CA 1
ATOM 744 C C . ALA A 1 94 ? -5.578 0.197 4.526 1.00 98.12 94 ALA A C 1
ATOM 746 O O . ALA A 1 94 ? -4.519 -0.089 5.092 1.00 98.12 94 ALA A O 1
ATOM 747 N N . ASP A 1 95 ? -5.750 1.338 3.853 1.00 97.69 95 ASP A N 1
ATOM 748 C CA . ASP A 1 95 ? -4.732 2.383 3.728 1.00 97.69 95 ASP A CA 1
ATOM 749 C C . ASP A 1 95 ? -4.340 2.964 5.092 1.00 97.69 95 ASP A C 1
ATOM 751 O O . ASP A 1 95 ? -3.151 3.131 5.380 1.00 97.69 95 ASP A O 1
ATOM 755 N N . LEU A 1 96 ? -5.319 3.212 5.972 1.00 97.88 96 LEU A N 1
ATOM 756 C CA . LEU A 1 96 ? -5.062 3.660 7.342 1.00 97.88 96 LEU A CA 1
ATOM 757 C C . LEU A 1 96 ? -4.232 2.642 8.132 1.00 97.88 96 LEU A C 1
ATOM 759 O O . LEU A 1 96 ? -3.362 3.051 8.902 1.00 97.88 96 LEU A O 1
ATOM 763 N N . VAL A 1 97 ? -4.442 1.335 7.940 1.00 98.12 97 VAL A N 1
ATOM 764 C CA . VAL A 1 97 ? -3.597 0.294 8.552 1.00 98.12 97 VAL A CA 1
ATOM 765 C C . VAL A 1 97 ? -2.182 0.341 7.984 1.00 98.12 97 VAL A C 1
ATOM 767 O O . VAL A 1 97 ? -1.227 0.496 8.744 1.00 98.12 97 VAL A O 1
ATOM 770 N N . VAL A 1 98 ? -2.011 0.235 6.664 1.00 97.62 98 VAL A N 1
ATOM 771 C CA . VAL A 1 98 ? -0.667 0.107 6.070 1.00 97.62 98 VAL A CA 1
ATOM 772 C C . VAL A 1 98 ? 0.175 1.369 6.244 1.00 97.62 98 VAL A C 1
ATOM 774 O O . VAL A 1 98 ? 1.379 1.269 6.485 1.00 97.62 98 VAL A O 1
ATOM 777 N N . ASN A 1 99 ? -0.430 2.561 6.197 1.00 97.25 99 ASN A N 1
ATOM 778 C CA . ASN A 1 99 ? 0.304 3.823 6.303 1.00 97.25 99 ASN A CA 1
ATOM 779 C C . ASN A 1 99 ? 0.895 4.042 7.701 1.00 97.25 99 ASN A C 1
ATOM 781 O O . ASN A 1 99 ? 1.837 4.821 7.846 1.00 97.25 99 ASN A O 1
ATOM 785 N N . GLN A 1 100 ? 0.421 3.317 8.720 1.00 96.19 100 GLN A N 1
ATOM 786 C CA . GLN A 1 100 ? 1.037 3.315 10.049 1.00 96.19 100 GLN A CA 1
ATOM 787 C C . GLN A 1 100 ? 2.392 2.590 10.091 1.00 96.19 100 GLN A C 1
ATOM 789 O O . GLN A 1 100 ? 3.162 2.829 11.020 1.00 96.19 100 GLN A O 1
ATOM 794 N N . PHE A 1 101 ? 2.707 1.755 9.093 1.00 95.50 101 PHE A N 1
ATOM 795 C CA . PHE A 1 101 ? 3.987 1.041 8.953 1.00 95.50 101 PHE A CA 1
ATOM 796 C C . PHE A 1 101 ? 4.992 1.772 8.047 1.00 95.50 101 PHE A C 1
ATOM 798 O O . PHE A 1 101 ? 6.100 1.280 7.803 1.00 95.50 101 PHE A O 1
ATOM 805 N N . LEU A 1 102 ? 4.621 2.955 7.553 1.00 93.44 102 LEU A N 1
ATOM 806 C CA . LEU A 1 102 ? 5.521 3.878 6.877 1.00 93.44 102 LEU A CA 1
ATOM 807 C C . LEU A 1 102 ? 6.025 4.918 7.880 1.00 93.44 102 LEU A C 1
ATOM 809 O O . LEU A 1 102 ? 5.246 5.543 8.606 1.00 93.44 102 LEU A O 1
ATOM 813 N N . SER A 1 103 ? 7.336 5.137 7.905 1.00 90.69 103 SER A N 1
ATOM 814 C CA . SER A 1 103 ? 7.920 6.237 8.668 1.00 90.69 103 SER A CA 1
ATOM 815 C C . SER A 1 103 ? 7.451 7.589 8.127 1.00 90.69 103 SER A C 1
ATOM 817 O O . SER A 1 103 ? 7.017 7.715 6.982 1.00 90.69 103 SER A O 1
ATOM 819 N N . GLU A 1 104 ? 7.562 8.639 8.940 1.00 87.38 104 GLU A N 1
ATOM 820 C CA . GLU A 1 104 ? 7.160 9.993 8.527 1.00 87.38 104 GLU A CA 1
ATOM 821 C C . GLU A 1 104 ? 7.915 10.482 7.287 1.00 87.38 104 GLU A C 1
ATOM 823 O O . GLU A 1 104 ? 7.347 11.193 6.470 1.00 87.38 104 GLU A O 1
ATOM 828 N N . LYS A 1 105 ? 9.176 10.057 7.128 1.00 87.88 105 LYS A N 1
ATOM 829 C CA . LYS A 1 105 ? 10.016 10.395 5.971 1.00 87.88 105 LYS A CA 1
ATOM 830 C C . LYS A 1 105 ? 9.645 9.613 4.710 1.00 87.88 105 LYS A C 1
ATOM 832 O O . LYS A 1 105 ? 9.919 10.083 3.615 1.00 87.88 105 LYS A O 1
ATOM 837 N N . GLU A 1 106 ? 9.071 8.419 4.863 1.00 89.00 106 GLU A N 1
ATOM 838 C CA . GLU A 1 106 ? 8.600 7.602 3.739 1.00 89.00 106 GLU A CA 1
ATOM 839 C C . GLU A 1 106 ? 7.224 8.066 3.242 1.00 89.00 106 GLU A C 1
ATOM 841 O O . GLU A 1 106 ? 6.920 7.924 2.061 1.00 89.00 106 GLU A O 1
ATOM 846 N N . ARG A 1 107 ? 6.368 8.607 4.119 1.00 89.19 107 ARG A N 1
ATOM 847 C CA . ARG A 1 107 ? 5.019 9.038 3.733 1.00 89.19 107 ARG A CA 1
ATOM 848 C C . ARG A 1 107 ? 5.072 10.186 2.721 1.00 89.19 107 ARG A C 1
ATOM 850 O O . ARG A 1 107 ? 5.721 11.204 2.939 1.00 89.19 107 ARG A O 1
ATOM 857 N N . TRP A 1 108 ? 4.344 10.025 1.620 1.00 92.06 108 TRP A N 1
ATOM 858 C CA . TRP A 1 108 ? 4.217 11.048 0.583 1.00 92.06 108 TRP A CA 1
ATOM 859 C C . TRP A 1 108 ? 3.115 12.064 0.919 1.00 92.06 108 TRP A C 1
ATOM 861 O O . TRP A 1 108 ? 2.203 11.755 1.698 1.00 92.06 108 TRP A O 1
ATOM 871 N N . PRO A 1 109 ? 3.147 13.269 0.316 1.00 88.56 109 PRO A N 1
ATOM 872 C CA . PRO A 1 109 ? 2.063 14.236 0.452 1.00 88.56 109 PRO A CA 1
ATOM 873 C C . PRO A 1 109 ? 0.716 13.627 0.036 1.00 88.56 109 PRO A C 1
ATOM 875 O O . PRO A 1 109 ? 0.537 13.207 -1.105 1.00 88.56 109 PRO A O 1
ATOM 878 N N . GLY A 1 110 ? -0.236 13.576 0.968 1.00 89.06 110 GLY A N 1
ATOM 879 C CA . GLY A 1 110 ? -1.571 13.018 0.731 1.00 89.06 110 GLY A CA 1
ATOM 880 C C . GLY A 1 110 ? -1.749 11.543 1.108 1.00 89.06 110 GLY A C 1
ATOM 881 O O . GLY A 1 110 ? -2.837 11.015 0.900 1.00 89.06 110 GLY A O 1
ATOM 882 N N . ALA A 1 111 ? -0.741 10.873 1.678 1.00 93.81 111 ALA A N 1
ATOM 883 C CA . ALA A 1 111 ? -0.963 9.590 2.347 1.00 93.81 111 ALA A CA 1
ATOM 884 C C . ALA A 1 111 ? -1.963 9.772 3.503 1.00 93.81 111 ALA A C 1
ATOM 886 O O . ALA A 1 111 ? -1.769 10.647 4.351 1.00 93.81 111 ALA A O 1
ATOM 887 N N . VAL A 1 112 ? -3.025 8.961 3.535 1.00 95.25 112 VAL A N 1
ATOM 888 C CA . VAL A 1 112 ? -4.044 9.045 4.589 1.00 95.25 112 VAL A CA 1
ATOM 889 C C . VAL A 1 112 ? -3.497 8.546 5.922 1.00 95.25 112 VAL A C 1
ATOM 891 O O . VAL A 1 112 ? -2.745 7.567 5.966 1.00 95.25 112 VAL A O 1
ATOM 894 N N . THR A 1 113 ? -3.859 9.211 7.015 1.00 95.44 113 THR A N 1
ATOM 895 C CA . THR A 1 113 ? -3.389 8.859 8.357 1.00 95.44 113 THR A CA 1
ATOM 896 C C . THR A 1 113 ? -4.523 8.884 9.366 1.00 95.44 113 THR A C 1
ATOM 898 O O . THR A 1 113 ? -5.502 9.610 9.214 1.00 95.44 113 THR A O 1
ATOM 901 N N . VAL A 1 114 ? -4.371 8.099 10.431 1.00 95.44 114 VAL A N 1
ATOM 902 C CA . VAL A 1 114 ? -5.371 7.979 11.501 1.00 95.44 114 VAL A CA 1
ATOM 903 C C . VAL A 1 114 ? -5.679 9.339 12.136 1.00 95.44 114 VAL A C 1
ATOM 905 O O . VAL A 1 114 ? -6.825 9.633 12.457 1.00 95.44 114 VAL A O 1
ATOM 908 N N . GLU A 1 115 ? -4.675 10.209 12.254 1.00 93.06 115 GLU A N 1
ATOM 909 C CA . GLU A 1 115 ? -4.808 11.534 12.865 1.00 93.06 115 GLU A CA 1
ATOM 910 C C . GLU A 1 115 ? -5.768 12.455 12.098 1.00 93.06 115 GLU A C 1
ATOM 912 O O . GLU A 1 115 ? -6.396 13.321 12.703 1.00 93.06 115 GLU A O 1
ATOM 917 N N . GLN A 1 116 ? -5.938 12.248 10.787 1.00 94.38 116 GLN A N 1
ATOM 918 C CA . GLN A 1 116 ? -6.902 13.002 9.977 1.00 94.38 116 GLN A CA 1
ATOM 919 C C . GLN A 1 116 ? -8.359 12.696 10.362 1.00 94.38 116 GLN A C 1
ATOM 921 O O . GLN A 1 116 ? -9.250 13.485 10.058 1.00 94.38 116 GLN A O 1
ATOM 926 N N . PHE A 1 117 ? -8.592 11.587 11.068 1.00 94.06 117 PHE A N 1
ATOM 927 C CA . PHE A 1 117 ? -9.902 11.105 11.500 1.00 94.06 117 PHE A CA 1
ATOM 928 C C . PHE A 1 117 ? -10.064 11.148 13.028 1.00 94.06 117 PHE A C 1
ATOM 930 O O . PHE A 1 117 ? -10.893 10.432 13.585 1.00 94.06 117 PHE A O 1
ATOM 937 N N . ALA A 1 118 ? -9.307 12.001 13.731 1.00 85.69 118 ALA A N 1
ATOM 938 C CA . ALA A 1 118 ? -9.321 12.073 15.197 1.00 85.69 118 ALA A CA 1
ATOM 939 C C . ALA A 1 118 ? -10.727 12.281 15.807 1.00 85.69 118 ALA A C 1
ATOM 941 O O . ALA A 1 118 ? -10.993 11.810 16.910 1.00 85.69 118 ALA A O 1
ATOM 942 N N . GLY A 1 119 ? -11.645 12.938 15.083 1.00 90.88 119 GLY A N 1
ATOM 943 C CA . GLY A 1 119 ? -13.035 13.143 15.515 1.00 90.88 119 GLY A CA 1
ATOM 944 C C . GLY A 1 119 ? -13.893 11.872 15.570 1.00 90.88 119 GLY A C 1
ATOM 945 O O . GLY A 1 119 ? -14.925 11.876 16.232 1.00 90.88 119 GLY A O 1
ATOM 946 N N . LEU A 1 120 ? -13.461 10.791 14.917 1.00 92.00 120 LEU A N 1
ATOM 947 C CA . LEU A 1 120 ? -14.132 9.487 14.917 1.00 92.00 120 LEU A CA 1
ATOM 948 C C . LEU A 1 120 ? -13.552 8.525 15.970 1.00 92.00 120 LEU A C 1
ATOM 950 O O . LEU A 1 120 ? -13.995 7.389 16.085 1.00 92.00 120 LEU A O 1
ATOM 954 N N . GLY A 1 121 ? -12.552 8.963 16.744 1.00 89.44 121 GLY A N 1
ATOM 955 C CA . GLY A 1 121 ? -11.969 8.163 17.822 1.00 89.44 121 GLY A CA 1
ATOM 956 C C . GLY A 1 121 ? -11.022 7.045 17.374 1.00 89.44 121 GLY A C 1
ATOM 957 O O . GLY A 1 121 ? -10.608 6.254 18.225 1.00 89.44 121 GLY A O 1
ATOM 958 N N . LEU A 1 122 ? -10.620 7.001 16.095 1.00 93.44 122 LEU A N 1
ATOM 959 C CA . LEU A 1 122 ? -9.696 5.982 15.589 1.00 93.44 122 LEU A CA 1
ATOM 960 C C . LEU A 1 122 ? -8.376 6.016 16.369 1.00 93.44 122 LEU A C 1
ATOM 962 O O . LEU A 1 122 ? -7.686 7.034 16.437 1.00 93.44 122 LEU A O 1
ATOM 966 N N . GLN A 1 123 ? -8.007 4.868 16.931 1.00 92.75 123 GLN A N 1
ATOM 967 C CA . GLN A 1 123 ? -6.736 4.679 17.626 1.00 92.75 123 GLN A CA 1
ATOM 968 C C . GLN A 1 123 ? -5.708 4.042 16.699 1.00 92.75 123 GLN A C 1
ATOM 970 O O . GLN A 1 123 ? -6.057 3.240 15.831 1.00 92.75 123 GLN A O 1
ATOM 975 N N . ARG A 1 124 ? -4.423 4.355 16.895 1.00 95.12 124 ARG A N 1
ATOM 976 C CA . ARG A 1 124 ? -3.341 3.652 16.189 1.00 95.12 124 ARG A CA 1
ATOM 977 C C . ARG A 1 124 ? -3.344 2.164 16.546 1.00 95.12 124 ARG A C 1
ATOM 979 O O . ARG A 1 124 ? -3.665 1.795 17.671 1.00 95.12 124 ARG A O 1
ATOM 986 N N . GLY A 1 125 ? -2.956 1.322 15.592 1.00 95.25 125 GLY A N 1
ATOM 987 C CA . GLY A 1 125 ? -2.923 -0.135 15.755 1.00 95.25 125 GLY A CA 1
ATOM 988 C C . GLY A 1 125 ? -4.285 -0.830 15.640 1.00 95.25 125 GLY A C 1
ATOM 989 O O . GLY A 1 125 ? -4.382 -2.015 15.948 1.00 95.25 125 GLY A O 1
ATOM 990 N N . GLY A 1 126 ? -5.326 -0.120 15.199 1.00 95.81 126 GLY A N 1
ATOM 991 C CA . GLY A 1 126 ? -6.608 -0.724 14.846 1.00 95.81 126 GLY A CA 1
ATOM 992 C C . GLY A 1 126 ? -6.490 -1.640 13.625 1.00 95.81 126 GLY A C 1
ATOM 993 O O . GLY A 1 126 ? -5.596 -1.484 12.792 1.00 95.81 126 GLY A O 1
ATOM 994 N N . SER A 1 127 ? -7.390 -2.618 13.533 1.00 96.69 127 SER A N 1
ATOM 995 C CA . SER A 1 127 ? -7.492 -3.502 12.370 1.00 96.69 127 SER A CA 1
ATOM 996 C C . SER A 1 127 ? -8.291 -2.849 11.242 1.00 96.69 127 SER A C 1
ATOM 998 O O . SER A 1 127 ? -9.083 -1.936 11.477 1.00 96.69 127 SER A O 1
ATOM 1000 N N . THR A 1 128 ? -8.159 -3.379 10.026 1.00 97.81 128 THR A N 1
ATOM 1001 C CA . THR A 1 128 ? -8.947 -2.943 8.862 1.00 97.81 128 THR A CA 1
ATOM 1002 C C . THR A 1 128 ? -10.443 -3.050 9.131 1.00 97.81 128 THR A C 1
ATOM 1004 O O . THR A 1 128 ? -11.187 -2.131 8.814 1.00 97.81 128 THR A O 1
ATOM 1007 N N . HIS A 1 129 ? -10.883 -4.123 9.796 1.00 97.06 129 HIS A N 1
ATOM 1008 C CA . HIS A 1 129 ? -12.280 -4.286 10.197 1.00 97.06 129 HIS A CA 1
ATOM 1009 C C . HIS A 1 129 ? -12.724 -3.216 11.205 1.00 97.06 129 HIS A C 1
ATOM 1011 O O . HIS A 1 129 ? -13.744 -2.571 11.000 1.00 97.06 129 HIS A O 1
ATOM 1017 N N . SER A 1 130 ? -11.925 -2.964 12.247 1.00 96.62 130 SER A N 1
ATOM 1018 C CA . SER A 1 130 ? -12.258 -1.953 13.257 1.00 96.62 130 SER A CA 1
ATOM 1019 C C . SER A 1 130 ? -12.335 -0.544 12.665 1.00 96.62 130 SER A C 1
ATOM 1021 O O . SER A 1 130 ? -13.221 0.225 13.032 1.00 96.62 130 SER A O 1
ATOM 1023 N N . TYR A 1 131 ? -11.424 -0.188 11.755 1.00 97.81 131 TYR A N 1
ATOM 1024 C CA . TYR A 1 131 ? -11.486 1.102 11.069 1.00 97.81 131 TYR A CA 1
ATOM 1025 C C . TYR A 1 131 ? -12.657 1.179 10.100 1.00 97.81 131 TYR A C 1
ATOM 1027 O O . TYR A 1 131 ? -13.315 2.209 10.053 1.00 97.81 131 TYR A O 1
ATOM 1035 N N . TYR A 1 132 ? -12.957 0.099 9.378 1.00 97.81 132 TYR A N 1
ATOM 1036 C CA . TYR A 1 132 ? -14.123 0.034 8.505 1.00 97.81 132 TYR A CA 1
ATOM 1037 C C . TYR A 1 132 ? -15.421 0.327 9.271 1.00 97.81 132 TYR A C 1
ATOM 1039 O O . TYR A 1 132 ? -16.210 1.153 8.829 1.00 97.81 132 TYR A O 1
ATOM 1047 N N . GLU A 1 133 ? -15.613 -0.287 10.442 1.00 96.00 133 GLU A N 1
ATOM 1048 C CA . GLU A 1 133 ? -16.794 -0.058 11.287 1.00 96.00 133 GLU A CA 1
ATOM 1049 C C . GLU A 1 133 ? -16.896 1.380 11.812 1.00 96.00 133 GLU A C 1
ATOM 1051 O O . GLU A 1 133 ? -17.996 1.898 11.946 1.00 96.00 133 GLU A O 1
ATOM 1056 N N . GLN A 1 134 ? -15.768 2.031 12.111 1.00 96.12 134 GLN A N 1
ATOM 1057 C CA . GLN A 1 134 ? -15.744 3.417 12.602 1.00 96.12 134 GLN A CA 1
ATOM 1058 C C . GLN A 1 134 ? -15.922 4.462 11.491 1.00 96.12 134 GLN A C 1
ATOM 1060 O O . GLN A 1 134 ? -16.253 5.610 11.784 1.00 96.12 134 GLN A O 1
ATOM 1065 N N . LEU A 1 135 ? -15.635 4.094 10.240 1.00 95.88 135 LEU A N 1
ATOM 1066 C CA . LEU A 1 135 ? -15.765 4.970 9.072 1.00 95.88 135 LEU A CA 1
ATOM 1067 C C . LEU A 1 135 ? -17.158 4.905 8.422 1.00 95.88 135 LEU A C 1
ATOM 1069 O O . LEU A 1 135 ? -17.475 5.793 7.629 1.00 95.88 135 LEU A O 1
ATOM 1073 N N . ALA A 1 136 ? -17.935 3.859 8.715 1.00 90.00 136 ALA A N 1
ATOM 1074 C CA . ALA A 1 136 ? -19.291 3.634 8.211 1.00 90.00 136 ALA A CA 1
ATOM 1075 C C . ALA A 1 136 ? -20.344 4.425 9.004 1.00 90.00 136 ALA A C 1
ATOM 1077 O O . ALA A 1 136 ? -21.288 4.932 8.354 1.00 90.00 136 ALA A O 1
#

Foldseek 3Di:
DQDPVNLLVVCCVPPVVLSVLVVQAAEDEDLVPDVAWDWADDDVHIYIYGHVVNVVPVPLLNSLVSQLRSVCVVLVLNVCLVVDDDNVLLVLLSQQQSVLVDDPVNDDPPRDYQVVVVVLVDDPPDDSVRSSVSVD